Protein AF-A0A944RZP1-F1 (afdb_monomer)

Nearest PDB structures (foldseek):
  6z88-assembly1_A  TM=5.647E-01  e=1.053E+00  Homo sapiens
  4bwy-assembly2_E  TM=5.340E-01  e=1.810E+00  Pseudomonas phage phi8
  2r8t-assembly1_A  TM=5.236E-01  e=1.511E+00  unclassified
  3bih-assembly1_A  TM=5.212E-01  e=2.304E+00  unclassified
  1ni9-assembly1_A  TM=5.424E-01  e=3.114E+00  Escherichia coli

Sequence (162 aa):
MQLGESLLAIAAVVMFTVGTLQLNGMRLDGRTRMWEAEFRTTALALAQSYVEQAQTLSFDEVLTDTTARAARPVGLTPPVDFGPDAHEPTIDDYDDVDDFHAYAEDVITPRANYHVSIQATYADSSTLAPGTELSLLKWLTVAVSSPFYRDTLRVHYLCALR

Structure (mmCIF, N/CA/C/O backbone):
data_AF-A0A944RZP1-F1
#
_entry.id   AF-A0A944RZP1-F1
#
loop_
_atom_site.group_PDB
_atom_site.id
_atom_site.type_symbol
_atom_site.label_atom_id
_atom_site.label_alt_id
_atom_site.label_comp_id
_atom_site.label_asym_id
_atom_site.label_entity_id
_atom_site.label_seq_id
_atom_site.pdbx_PDB_ins_code
_atom_site.Cartn_x
_atom_site.Cartn_y
_atom_site.Cartn_z
_atom_site.occupancy
_atom_site.B_iso_or_equiv
_atom_site.auth_seq_id
_atom_site.auth_comp_id
_atom_site.auth_asym_id
_atom_site.auth_atom_id
_atom_site.pdbx_PDB_model_num
ATOM 1 N N . MET A 1 1 ? -32.026 9.776 60.375 1.00 56.56 1 MET A N 1
ATOM 2 C CA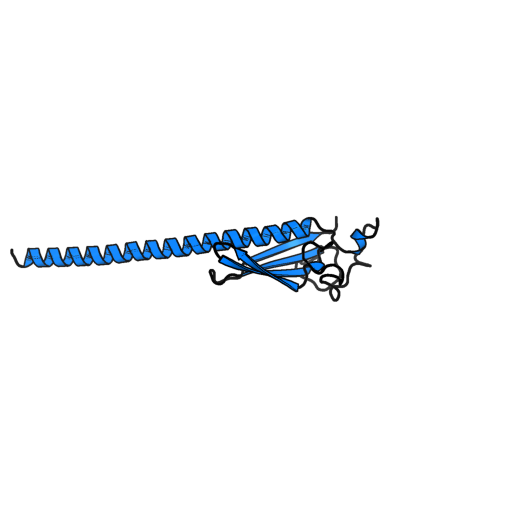 . MET A 1 1 ? -31.558 10.169 59.032 1.00 56.56 1 MET A CA 1
ATOM 3 C C . MET A 1 1 ? -32.553 11.171 58.487 1.00 56.56 1 MET A C 1
ATOM 5 O O . MET A 1 1 ? -33.701 10.809 58.251 1.00 56.56 1 MET A O 1
ATOM 9 N N . GLN A 1 2 ? -32.172 12.447 58.455 1.00 69.94 2 GLN A N 1
ATOM 10 C CA . GLN A 1 2 ? -33.042 13.528 57.984 1.00 69.94 2 GLN A CA 1
ATOM 11 C C . GLN A 1 2 ? -33.066 13.518 56.453 1.00 69.94 2 GLN A C 1
ATOM 13 O O . GLN A 1 2 ? -32.040 13.321 55.814 1.00 69.94 2 GLN A O 1
ATOM 18 N N . LEU A 1 3 ? -34.240 13.751 55.866 1.00 81.00 3 LEU A N 1
ATOM 19 C CA . LEU A 1 3 ? -34.536 13.644 54.427 1.00 81.00 3 LEU A CA 1
ATOM 20 C C . LEU A 1 3 ? -33.545 14.416 53.517 1.00 81.00 3 LEU A C 1
ATOM 22 O O . LEU A 1 3 ? -33.301 14.019 52.376 1.00 81.00 3 LEU A O 1
ATOM 26 N N . GLY A 1 4 ? -32.926 15.481 54.042 1.00 82.12 4 GLY A N 1
ATOM 27 C CA . GLY A 1 4 ? -31.874 16.249 53.371 1.00 82.12 4 GLY A CA 1
ATOM 28 C C . GLY A 1 4 ? -30.543 15.501 53.207 1.00 82.12 4 GLY A C 1
ATOM 29 O O . GLY A 1 4 ? -29.920 15.622 52.157 1.00 82.12 4 GLY A O 1
ATOM 30 N N . GLU A 1 5 ? -30.135 14.672 54.173 1.00 86.50 5 GLU A N 1
ATOM 31 C CA . GLU A 1 5 ? -28.903 13.866 54.080 1.00 86.50 5 GLU A CA 1
ATOM 32 C C . GLU A 1 5 ? -29.039 12.776 53.007 1.00 86.50 5 GLU A C 1
ATOM 34 O O . GLU A 1 5 ? -28.116 12.545 52.227 1.00 86.50 5 GLU A O 1
ATOM 39 N N . SER A 1 6 ? -30.219 12.152 52.904 1.00 87.94 6 SER A N 1
ATOM 40 C CA . SER A 1 6 ? -30.519 11.164 51.860 1.00 87.94 6 SER A CA 1
ATOM 41 C C . SER A 1 6 ? -30.555 11.772 50.456 1.00 87.94 6 SER A C 1
ATOM 43 O O . SER A 1 6 ? -30.059 11.154 49.517 1.00 87.94 6 SER A O 1
ATOM 45 N N . LEU A 1 7 ? -31.089 12.989 50.295 1.00 90.38 7 LEU A N 1
ATOM 46 C CA . LEU A 1 7 ? -31.089 13.693 49.005 1.00 90.38 7 LEU A CA 1
ATOM 47 C C . LEU A 1 7 ? -29.669 14.044 48.552 1.00 90.38 7 LEU A C 1
ATOM 49 O O . LEU A 1 7 ? -29.332 13.880 47.380 1.00 90.38 7 LEU A O 1
ATOM 53 N N . LEU A 1 8 ? -28.827 14.477 49.490 1.00 91.88 8 LEU A N 1
ATOM 54 C CA . LEU A 1 8 ? -27.435 14.827 49.219 1.00 91.88 8 LEU A CA 1
ATOM 55 C C . LEU A 1 8 ? -26.606 13.581 48.866 1.00 91.88 8 LEU A C 1
ATOM 57 O O . LEU A 1 8 ? -25.808 13.618 47.930 1.00 91.88 8 LEU A O 1
ATOM 61 N N . ALA A 1 9 ? -26.866 12.451 49.531 1.00 93.38 9 ALA A N 1
ATOM 62 C CA . ALA A 1 9 ? -26.268 11.164 49.186 1.00 93.38 9 ALA A CA 1
ATOM 63 C C . ALA A 1 9 ? -26.676 10.683 47.780 1.00 93.38 9 ALA A C 1
ATOM 65 O O . ALA A 1 9 ? -25.817 10.266 47.005 1.00 93.38 9 ALA A O 1
ATOM 66 N N . ILE A 1 10 ? -27.960 10.788 47.412 1.00 93.06 10 ILE A N 1
ATOM 67 C CA . ILE A 1 10 ? -28.436 10.430 46.064 1.00 93.06 10 ILE A CA 1
ATOM 68 C C . ILE A 1 10 ? -27.777 11.322 45.002 1.00 93.06 10 ILE A C 1
ATOM 70 O O . ILE A 1 10 ? -27.289 10.812 43.995 1.00 93.06 10 ILE A O 1
ATOM 74 N N . ALA A 1 11 ? -27.699 12.636 45.236 1.00 93.62 11 ALA A N 1
ATOM 75 C CA . ALA A 1 11 ? -27.036 13.563 44.320 1.00 93.62 11 ALA A CA 1
ATOM 76 C C . ALA A 1 11 ? -25.545 13.226 44.130 1.00 93.62 11 ALA A C 1
ATOM 78 O O . ALA A 1 11 ? -25.055 13.222 42.999 1.00 93.62 11 ALA A O 1
ATOM 79 N N . ALA A 1 12 ? -24.842 12.871 45.211 1.00 94.88 12 ALA A N 1
ATOM 80 C CA . ALA A 1 12 ? -23.447 12.445 45.151 1.00 94.88 12 ALA A CA 1
ATOM 81 C C . ALA A 1 12 ? -23.267 11.155 44.332 1.00 94.88 12 ALA A C 1
ATOM 83 O O . ALA A 1 12 ? -22.364 11.082 43.499 1.00 94.88 12 ALA A O 1
ATOM 84 N N . VAL A 1 13 ? -24.150 10.163 44.500 1.00 95.62 13 VAL A N 1
ATOM 85 C CA . VAL A 1 13 ? -24.119 8.919 43.710 1.00 95.62 13 VAL A CA 1
ATOM 86 C C . VAL A 1 13 ? -24.370 9.192 42.226 1.00 95.62 13 VAL A C 1
ATOM 88 O O . VAL A 1 13 ? -23.677 8.634 41.373 1.00 95.62 13 VAL A O 1
ATOM 91 N N . VAL A 1 14 ? -25.314 10.078 41.896 1.00 96.38 14 VAL A N 1
ATOM 92 C CA . VAL A 1 14 ? -25.595 10.461 40.504 1.00 96.38 14 VAL A CA 1
ATOM 93 C C . VAL A 1 14 ? -24.386 11.153 39.875 1.00 96.38 14 VAL A C 1
ATOM 95 O O . VAL A 1 14 ? -23.951 10.750 38.797 1.00 96.38 14 VAL A O 1
ATOM 98 N N . MET A 1 15 ? -23.791 12.138 40.555 1.00 94.75 15 MET A N 1
ATOM 99 C CA . MET A 1 15 ? -22.591 12.823 40.059 1.00 94.75 15 MET A CA 1
ATOM 100 C C . MET A 1 15 ? -21.413 11.864 39.887 1.00 94.75 15 MET A C 1
ATOM 102 O O . MET A 1 15 ? -20.732 11.900 38.863 1.00 94.75 15 MET A O 1
ATOM 106 N N . PHE A 1 16 ? -21.204 10.965 40.849 1.00 96.00 16 PHE A N 1
ATOM 107 C CA . PHE A 1 16 ? -20.162 9.947 40.766 1.00 96.00 16 PHE A CA 1
ATOM 108 C C . PHE A 1 16 ? -20.378 8.998 39.579 1.00 96.00 16 PHE A C 1
ATOM 110 O O . PHE A 1 16 ? -19.431 8.663 38.865 1.00 96.00 16 PHE A O 1
ATOM 117 N N . THR A 1 17 ? -21.627 8.609 39.319 1.00 96.62 17 THR A N 1
ATOM 118 C CA . THR A 1 17 ? -21.986 7.744 38.187 1.00 96.62 17 THR A CA 1
ATOM 119 C C . THR A 1 17 ? -21.728 8.444 36.855 1.00 96.62 17 THR A C 1
ATOM 121 O O . THR A 1 17 ? -21.063 7.878 35.988 1.00 96.62 17 THR A O 1
ATOM 124 N N . VAL A 1 18 ? -22.177 9.694 36.701 1.00 96.12 18 VAL A N 1
ATOM 125 C CA . VAL A 1 18 ? -21.933 10.494 35.488 1.00 96.12 18 VAL A CA 1
ATOM 126 C C . VAL A 1 18 ? -20.434 10.697 35.263 1.00 96.12 18 VAL A C 1
ATOM 128 O O . VAL A 1 18 ? -19.950 10.472 34.154 1.00 96.12 18 VAL A O 1
ATOM 131 N N . GLY A 1 19 ? -19.680 11.038 36.312 1.00 96.06 19 GLY A N 1
ATOM 132 C CA . GLY A 1 19 ? -18.226 11.185 36.229 1.00 96.06 19 GLY A CA 1
ATOM 133 C C . GLY A 1 19 ? -17.525 9.885 35.824 1.00 96.06 19 GLY A C 1
ATOM 134 O O . GLY A 1 19 ? -16.648 9.890 34.962 1.00 96.06 19 GLY A O 1
ATOM 135 N N . THR A 1 20 ? -17.955 8.747 36.373 1.00 96.12 20 THR A N 1
ATOM 136 C CA . THR A 1 20 ? -17.402 7.430 36.020 1.00 96.12 20 THR A CA 1
ATOM 137 C C . THR A 1 20 ? -17.704 7.058 34.567 1.00 96.12 20 THR A C 1
ATOM 139 O O . THR A 1 20 ? -16.826 6.547 33.870 1.00 96.12 20 THR A O 1
ATOM 142 N N . LEU A 1 21 ? -18.913 7.347 34.074 1.00 95.25 21 LEU A N 1
ATOM 143 C CA . LEU A 1 21 ? -19.279 7.125 32.673 1.00 95.25 21 LEU A CA 1
ATOM 144 C C . LEU A 1 21 ? -18.427 7.975 31.725 1.00 95.25 21 LEU A C 1
ATOM 146 O O . LEU A 1 21 ? -17.919 7.451 30.737 1.00 95.25 21 LEU A O 1
ATOM 150 N N . GLN A 1 22 ? -18.206 9.250 32.053 1.00 95.31 22 GLN A N 1
ATOM 151 C CA . GLN A 1 22 ? -17.339 10.132 31.267 1.00 95.31 22 GLN A CA 1
ATOM 152 C C . GLN A 1 22 ? -15.890 9.632 31.237 1.00 95.31 22 GLN A C 1
ATOM 154 O O . GLN A 1 22 ? -15.285 9.562 30.170 1.00 95.31 22 GLN A O 1
ATOM 159 N N . LEU A 1 23 ? -15.341 9.224 32.386 1.00 95.38 23 LEU A N 1
ATOM 160 C CA . LEU A 1 23 ? -13.994 8.650 32.466 1.00 95.38 23 LEU A CA 1
ATOM 161 C C . LEU A 1 23 ? -13.861 7.375 31.630 1.00 95.38 23 LEU A C 1
ATOM 163 O O . LEU A 1 23 ? -12.857 7.186 30.944 1.00 95.38 23 LEU A O 1
ATOM 167 N N . ASN A 1 24 ? -14.868 6.503 31.667 1.00 94.69 24 ASN A N 1
ATOM 168 C CA . ASN A 1 24 ? -14.871 5.286 30.863 1.00 94.69 24 ASN A CA 1
ATOM 169 C C . ASN A 1 24 ? -15.004 5.590 29.367 1.00 94.69 24 ASN A C 1
ATOM 171 O O . ASN A 1 24 ? -14.286 4.978 28.581 1.00 94.69 24 ASN A O 1
ATOM 175 N N . GLY A 1 25 ? -15.832 6.566 28.983 1.00 94.06 25 GLY A N 1
ATOM 176 C CA . GLY A 1 25 ? -15.918 7.055 27.604 1.00 94.06 25 GLY A CA 1
ATOM 177 C C . GLY A 1 25 ? -14.567 7.557 27.094 1.00 94.06 25 GLY A C 1
ATOM 178 O O . GLY A 1 25 ? -14.069 7.065 26.088 1.00 94.06 25 GLY A O 1
ATOM 179 N N . MET A 1 26 ? -13.896 8.424 27.860 1.00 93.38 26 MET A N 1
ATOM 180 C CA . MET A 1 26 ? -12.560 8.925 27.507 1.00 93.38 26 MET A CA 1
ATOM 181 C C . MET A 1 26 ? -11.515 7.806 27.389 1.00 93.38 26 MET A C 1
ATOM 183 O O . MET A 1 26 ? -10.652 7.849 26.512 1.00 93.38 26 MET A O 1
ATOM 187 N N . ARG A 1 27 ? -11.579 6.784 28.252 1.00 91.31 27 ARG A N 1
ATOM 188 C CA . ARG A 1 27 ? -10.686 5.616 28.171 1.00 91.31 27 ARG A CA 1
ATOM 189 C C . ARG A 1 27 ? -10.942 4.774 26.926 1.00 91.31 27 ARG A C 1
ATOM 191 O O . ARG A 1 27 ? -9.980 4.290 26.334 1.00 91.31 27 ARG A O 1
ATOM 198 N N . LEU A 1 28 ? -12.206 4.568 26.558 1.00 93.00 28 LEU A N 1
ATOM 199 C CA . LEU A 1 28 ? -12.573 3.823 25.354 1.00 93.00 28 LEU A CA 1
ATOM 200 C C . LEU A 1 28 ? -12.106 4.567 24.103 1.00 93.00 28 LEU A C 1
ATOM 202 O O . LEU A 1 28 ? -11.374 3.986 23.307 1.00 93.00 28 LEU A O 1
ATOM 206 N N . ASP A 1 29 ? -12.404 5.861 24.001 1.00 92.56 29 ASP A N 1
ATOM 207 C CA . ASP A 1 29 ? -11.965 6.695 22.878 1.00 92.56 29 ASP A CA 1
ATOM 208 C C . ASP A 1 29 ? -10.437 6.726 22.755 1.00 92.56 29 ASP A C 1
ATOM 210 O O . ASP A 1 29 ? -9.887 6.590 21.661 1.00 92.56 29 ASP A O 1
ATOM 214 N N . GLY A 1 30 ? -9.733 6.856 23.885 1.00 91.88 30 GLY A N 1
ATOM 215 C CA . GLY A 1 30 ? -8.274 6.813 23.921 1.00 91.88 30 GLY A CA 1
ATOM 216 C C . GLY A 1 30 ? -7.709 5.483 23.417 1.00 91.88 30 GLY A C 1
ATOM 217 O O . GLY A 1 30 ? -6.764 5.479 22.631 1.00 91.88 30 GLY A O 1
ATOM 218 N N . ARG A 1 31 ? -8.308 4.352 23.814 1.00 89.69 31 ARG A N 1
ATOM 219 C CA . ARG A 1 31 ? -7.898 3.017 23.346 1.00 89.69 31 ARG A CA 1
ATOM 220 C C . ARG A 1 31 ? -8.158 2.825 21.858 1.00 89.69 31 ARG A C 1
ATOM 222 O O . ARG A 1 31 ? -7.271 2.338 21.168 1.00 89.69 31 ARG A O 1
ATOM 229 N N . THR A 1 32 ? -9.318 3.243 21.358 1.00 89.62 32 THR A N 1
ATOM 230 C CA . THR A 1 32 ? -9.644 3.139 19.930 1.00 89.62 32 THR A CA 1
ATOM 231 C C . THR A 1 32 ? -8.666 3.944 19.078 1.00 89.62 32 THR A C 1
ATOM 233 O O . THR A 1 32 ? -8.144 3.422 18.099 1.00 89.62 32 THR A O 1
ATOM 236 N N . ARG A 1 33 ? -8.335 5.177 19.488 1.00 89.75 33 ARG A N 1
ATOM 237 C CA . ARG A 1 33 ? -7.325 5.998 18.796 1.00 89.75 33 ARG A CA 1
ATOM 238 C C . ARG A 1 33 ? -5.930 5.385 18.854 1.00 89.75 33 ARG A C 1
ATOM 240 O O . ARG A 1 33 ? -5.196 5.450 17.875 1.00 89.75 33 ARG A O 1
ATOM 247 N N .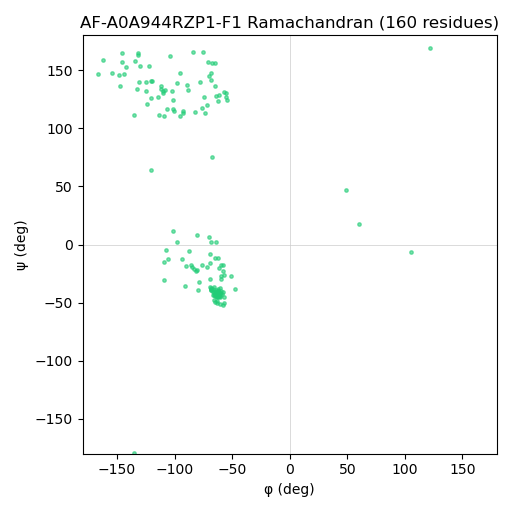 MET A 1 34 ? -5.563 4.794 19.990 1.00 91.56 34 MET A N 1
ATOM 248 C CA . MET A 1 34 ? -4.278 4.116 20.152 1.00 91.56 34 MET A CA 1
ATOM 249 C C . MET A 1 34 ? -4.161 2.910 19.213 1.00 91.56 34 MET A C 1
ATOM 251 O O . MET A 1 34 ? -3.140 2.764 18.551 1.00 91.56 34 MET A O 1
ATOM 255 N N . TRP A 1 35 ? -5.205 2.081 19.113 1.00 91.12 35 TRP A N 1
ATOM 256 C CA . TRP A 1 35 ? -5.233 0.957 18.173 1.00 91.12 35 TRP A CA 1
ATOM 257 C C . TRP A 1 35 ? -5.185 1.419 16.720 1.00 91.12 35 TRP A C 1
ATOM 259 O O . TRP A 1 35 ? -4.410 0.882 15.939 1.00 91.12 35 TRP A O 1
ATOM 269 N N . GLU A 1 36 ? -5.952 2.449 16.361 1.00 90.69 36 GLU A N 1
ATOM 270 C CA . GLU A 1 36 ? -5.919 3.001 15.006 1.00 90.69 36 GLU A CA 1
ATOM 271 C C . GLU A 1 36 ? -4.521 3.524 14.634 1.00 90.69 36 GLU A C 1
ATOM 273 O O . GLU A 1 36 ? -4.022 3.236 13.546 1.00 90.69 36 GLU A O 1
ATOM 278 N N . ALA A 1 37 ? -3.861 4.252 15.539 1.00 91.31 37 ALA A N 1
ATOM 279 C CA . ALA A 1 37 ? -2.501 4.744 15.326 1.00 91.31 37 ALA A CA 1
ATOM 280 C C . ALA A 1 37 ? -1.497 3.597 15.148 1.00 91.31 37 ALA A C 1
ATOM 282 O O . ALA A 1 37 ? -0.618 3.661 14.288 1.00 91.31 37 ALA A O 1
ATOM 283 N N . GLU A 1 38 ? -1.643 2.535 15.933 1.00 92.31 38 GLU A N 1
ATOM 284 C CA . GLU A 1 38 ? -0.803 1.350 15.835 1.00 92.31 38 GLU A CA 1
ATOM 285 C C . GLU A 1 38 ? -0.970 0.648 14.479 1.00 92.31 38 GLU A C 1
ATOM 287 O O . GLU A 1 38 ? 0.016 0.443 13.772 1.00 92.31 38 GLU A O 1
ATOM 292 N N . PHE A 1 39 ? -2.211 0.374 14.058 1.00 93.19 39 PHE A N 1
ATOM 293 C CA . PHE A 1 39 ? -2.476 -0.263 12.767 1.00 93.19 39 PHE A CA 1
ATOM 294 C C . PHE A 1 39 ? -2.006 0.586 11.585 1.00 93.19 39 PHE A C 1
ATOM 296 O O . PHE A 1 39 ? -1.467 0.032 10.627 1.00 93.19 39 PHE A O 1
ATOM 303 N N . ARG A 1 40 ? -2.162 1.916 11.658 1.00 92.81 40 ARG A N 1
ATOM 304 C CA . ARG A 1 40 ? -1.642 2.852 10.648 1.00 92.81 40 ARG A CA 1
ATOM 305 C C . ARG A 1 40 ? -0.113 2.857 10.607 1.00 92.81 40 ARG A C 1
ATOM 307 O O . ARG A 1 40 ? 0.456 2.959 9.526 1.00 92.81 40 ARG A O 1
ATOM 314 N N . THR A 1 41 ? 0.553 2.716 11.753 1.00 93.38 41 THR A N 1
ATOM 315 C CA . THR A 1 41 ? 2.023 2.637 11.815 1.00 93.38 41 THR A CA 1
ATOM 316 C C . THR A 1 41 ? 2.528 1.360 11.149 1.00 93.38 41 THR A C 1
ATOM 318 O O . THR A 1 41 ? 3.464 1.412 10.357 1.00 93.38 41 THR A O 1
ATOM 321 N N . THR A 1 42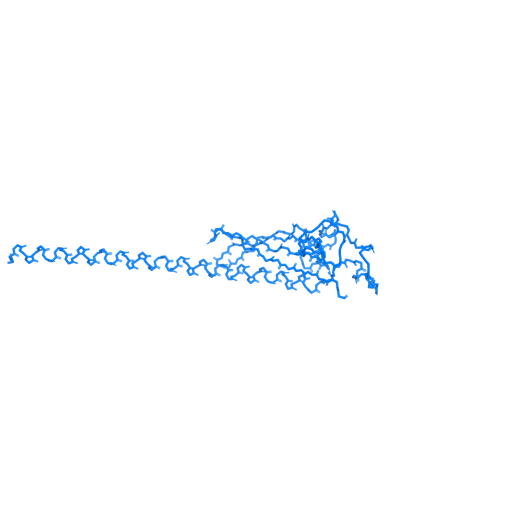 ? 1.877 0.222 11.399 1.00 93.38 42 THR A N 1
ATOM 322 C CA . THR A 1 42 ? 2.198 -1.035 10.710 1.00 93.38 42 THR A CA 1
ATOM 323 C C . THR A 1 42 ? 1.915 -0.951 9.210 1.00 93.38 42 THR A C 1
ATOM 325 O O . THR A 1 42 ? 2.753 -1.372 8.421 1.00 93.38 42 THR A O 1
ATOM 328 N N . ALA A 1 43 ? 0.790 -0.356 8.801 1.00 93.81 43 ALA A N 1
ATOM 329 C CA . ALA A 1 43 ? 0.483 -0.136 7.386 1.00 93.81 43 ALA A CA 1
ATOM 330 C C . ALA A 1 43 ? 1.544 0.732 6.689 1.00 93.81 43 ALA A C 1
ATOM 332 O O . ALA A 1 43 ? 1.929 0.442 5.559 1.00 93.81 43 ALA A O 1
ATOM 333 N N . LEU A 1 44 ? 2.043 1.773 7.365 1.00 94.56 44 LEU A N 1
ATOM 334 C CA . LEU A 1 44 ? 3.128 2.607 6.854 1.00 94.56 44 LEU A CA 1
ATOM 335 C C . LEU A 1 44 ? 4.434 1.816 6.713 1.00 94.56 44 LEU A C 1
ATOM 337 O O . LEU A 1 44 ? 5.088 1.935 5.684 1.00 94.56 44 LEU A O 1
ATOM 341 N N . ALA A 1 45 ? 4.789 1.004 7.711 1.00 94.62 45 ALA A N 1
ATOM 342 C CA . ALA A 1 45 ? 5.983 0.163 7.655 1.00 94.62 45 ALA A CA 1
ATOM 343 C C . ALA A 1 45 ? 5.913 -0.853 6.501 1.00 94.62 45 ALA A C 1
ATOM 345 O O . ALA A 1 45 ? 6.893 -1.026 5.783 1.00 94.62 45 ALA A O 1
ATOM 346 N N . LEU A 1 46 ? 4.743 -1.465 6.272 1.00 94.31 46 LEU A N 1
ATOM 347 C CA . LEU A 1 46 ? 4.511 -2.322 5.105 1.00 94.31 46 LEU A CA 1
ATOM 348 C C . LEU A 1 46 ? 4.702 -1.536 3.805 1.00 94.31 46 LEU A C 1
ATOM 350 O O . LEU A 1 46 ? 5.483 -1.949 2.957 1.00 94.31 46 LEU A O 1
ATOM 354 N N . ALA A 1 47 ? 4.054 -0.375 3.669 1.00 94.69 47 ALA A N 1
ATOM 355 C CA . ALA A 1 47 ? 4.185 0.451 2.472 1.00 94.69 47 ALA A CA 1
ATOM 356 C C . ALA A 1 47 ? 5.644 0.847 2.190 1.00 94.69 47 ALA A C 1
ATOM 358 O O . ALA A 1 47 ? 6.084 0.812 1.044 1.00 94.69 47 ALA A O 1
ATOM 359 N N . GLN A 1 48 ? 6.398 1.198 3.235 1.00 95.12 48 GLN A N 1
ATOM 360 C CA . GLN A 1 48 ? 7.821 1.521 3.138 1.00 95.12 48 GLN A CA 1
ATOM 361 C C . GLN A 1 48 ? 8.656 0.319 2.699 1.00 95.12 48 GLN A C 1
ATOM 363 O O . GLN A 1 48 ? 9.505 0.492 1.835 1.00 95.12 48 GLN A O 1
ATOM 368 N N . SER A 1 49 ? 8.374 -0.882 3.208 1.00 94.69 49 SER A N 1
ATOM 369 C CA . SER A 1 49 ? 9.068 -2.106 2.792 1.00 94.69 49 SER A CA 1
ATOM 370 C C . SER A 1 49 ? 8.948 -2.354 1.285 1.00 94.69 49 SER A C 1
ATOM 372 O O . SER A 1 49 ? 9.951 -2.637 0.638 1.00 94.69 49 SER A O 1
ATOM 374 N N . TYR A 1 50 ? 7.751 -2.199 0.706 1.00 93.44 50 TYR A N 1
ATOM 375 C CA . TYR A 1 50 ? 7.563 -2.353 -0.744 1.00 93.44 50 TYR A CA 1
ATOM 376 C C . TYR A 1 50 ? 8.254 -1.239 -1.542 1.00 93.44 50 TYR A C 1
ATOM 378 O O . TYR A 1 50 ? 8.826 -1.492 -2.598 1.00 93.44 50 TYR A O 1
ATOM 386 N N . VAL A 1 51 ? 8.245 -0.000 -1.036 1.00 93.00 51 VAL A N 1
ATOM 387 C CA . VAL A 1 51 ? 8.995 1.102 -1.661 1.00 93.00 51 VAL A CA 1
ATOM 388 C C . VAL A 1 51 ? 10.502 0.832 -1.629 1.00 93.00 51 VAL A C 1
ATOM 390 O O . VAL A 1 51 ? 11.186 1.107 -2.610 1.00 93.00 51 VAL A O 1
ATOM 393 N N . GLU A 1 52 ? 11.031 0.317 -0.521 1.00 92.38 52 GLU A N 1
ATOM 394 C CA . GLU A 1 52 ? 12.444 -0.042 -0.386 1.00 92.38 52 GLU A CA 1
ATOM 395 C C . GLU A 1 52 ? 12.820 -1.182 -1.331 1.00 92.38 52 GLU A C 1
ATOM 397 O O . GLU A 1 52 ? 13.842 -1.081 -2.003 1.00 92.38 52 GLU A O 1
ATOM 402 N N . GLN A 1 53 ? 11.975 -2.208 -1.456 1.00 90.94 53 GLN A N 1
ATOM 403 C CA . GLN A 1 53 ? 12.171 -3.282 -2.429 1.00 90.94 53 GLN A CA 1
ATOM 404 C C . GLN A 1 53 ? 12.235 -2.726 -3.857 1.00 90.94 53 GLN A C 1
ATOM 406 O O . GLN A 1 53 ? 13.235 -2.929 -4.541 1.00 90.94 53 GLN A O 1
ATOM 411 N N . ALA A 1 54 ? 11.255 -1.916 -4.267 1.00 88.75 54 ALA A N 1
ATOM 412 C CA . ALA A 1 54 ? 11.253 -1.289 -5.589 1.00 88.75 54 ALA A CA 1
ATOM 413 C C . ALA A 1 54 ? 12.479 -0.384 -5.835 1.00 88.75 54 ALA A C 1
ATOM 415 O O . ALA A 1 54 ? 12.946 -0.256 -6.959 1.00 88.75 54 ALA A O 1
ATOM 416 N N . GLN A 1 55 ? 13.049 0.238 -4.795 1.00 88.50 55 GLN A N 1
ATOM 417 C CA . GLN A 1 55 ? 14.279 1.038 -4.919 1.00 88.50 55 GLN A CA 1
ATOM 418 C C . GLN A 1 55 ? 15.549 0.210 -5.145 1.00 88.50 55 GLN A C 1
ATOM 420 O O . GLN A 1 55 ? 16.575 0.781 -5.531 1.00 88.50 55 GLN A O 1
ATOM 425 N N . THR A 1 56 ? 15.518 -1.086 -4.829 1.00 87.62 56 THR A N 1
ATOM 426 C CA . THR A 1 56 ? 16.654 -1.988 -5.056 1.00 87.62 56 THR A CA 1
ATOM 427 C C . THR A 1 56 ? 16.696 -2.555 -6.468 1.00 87.62 56 THR A C 1
ATOM 429 O O . THR A 1 56 ? 17.768 -2.985 -6.892 1.00 87.62 56 THR A O 1
ATOM 432 N N . LEU A 1 57 ? 15.570 -2.513 -7.181 1.00 87.12 57 LEU A N 1
ATOM 433 C CA . LEU A 1 57 ? 15.435 -3.042 -8.532 1.00 87.12 57 LEU A CA 1
ATOM 434 C C . LEU A 1 57 ? 15.910 -2.054 -9.600 1.00 87.12 57 LEU A C 1
ATOM 436 O O . LEU A 1 57 ? 16.135 -0.862 -9.339 1.00 87.12 57 LEU A O 1
ATOM 440 N N . SER A 1 58 ? 16.094 -2.576 -10.810 1.00 85.75 58 SER A N 1
ATOM 441 C CA . SER A 1 58 ? 16.426 -1.774 -11.982 1.00 85.75 58 SER A CA 1
ATOM 442 C C . SER A 1 58 ? 15.274 -0.836 -12.329 1.00 85.75 58 SER A C 1
ATOM 444 O O . SER A 1 58 ? 14.125 -1.054 -11.967 1.00 85.75 58 SER A O 1
ATOM 446 N N . PHE A 1 59 ? 15.573 0.261 -13.024 1.00 85.75 59 PHE A N 1
ATOM 447 C CA . PHE A 1 59 ? 14.510 1.179 -13.431 1.00 85.75 59 PHE A CA 1
ATOM 448 C C . PHE A 1 59 ? 13.605 0.571 -14.512 1.00 85.75 59 PHE A C 1
ATOM 450 O O . PHE A 1 59 ? 12.456 0.988 -14.584 1.00 85.75 59 PHE A O 1
ATOM 457 N N . ASP A 1 60 ? 14.124 -0.323 -15.357 1.00 82.69 60 ASP A N 1
ATOM 458 C CA . ASP A 1 60 ? 13.465 -0.900 -16.540 1.00 82.69 60 ASP A CA 1
ATOM 459 C C . ASP A 1 60 ? 14.274 -2.121 -17.020 1.00 82.69 60 ASP A C 1
ATOM 461 O O . ASP A 1 60 ? 15.511 -2.063 -16.947 1.00 82.69 60 ASP A O 1
ATOM 465 N N . GLU A 1 61 ? 13.613 -3.148 -17.559 1.00 79.50 61 GLU A N 1
ATOM 466 C CA . GLU A 1 61 ? 14.200 -4.399 -18.082 1.00 79.50 61 GLU A CA 1
ATOM 467 C C . GLU A 1 61 ? 15.408 -4.164 -19.014 1.00 79.50 61 GLU A C 1
ATOM 469 O O . GLU A 1 61 ? 16.437 -4.848 -18.958 1.00 79.50 61 GLU A O 1
ATOM 474 N N . VAL A 1 62 ? 15.355 -3.118 -19.850 1.00 75.19 62 VAL A N 1
ATOM 475 C CA . VAL A 1 62 ? 16.436 -2.788 -20.799 1.00 75.19 62 VAL A CA 1
ATOM 476 C C . VAL A 1 62 ? 17.776 -2.522 -20.104 1.00 75.19 62 VAL A C 1
ATOM 478 O O . VAL A 1 62 ? 18.849 -2.717 -20.691 1.00 75.19 62 VAL A O 1
ATOM 481 N N . LEU A 1 63 ? 17.733 -2.074 -18.851 1.00 70.38 63 LEU A N 1
ATOM 482 C CA . LEU A 1 63 ? 18.911 -1.812 -18.027 1.00 70.38 63 LEU A CA 1
ATOM 483 C C . LEU A 1 63 ? 19.408 -3.069 -17.306 1.00 70.38 63 LEU A C 1
ATOM 485 O O . LEU A 1 63 ? 20.555 -3.082 -16.856 1.00 70.38 63 LEU A O 1
ATOM 489 N N . THR A 1 64 ? 18.568 -4.097 -17.203 1.00 66.06 64 THR A N 1
ATOM 490 C CA . THR A 1 64 ? 18.874 -5.382 -16.575 1.00 66.06 64 THR A CA 1
ATOM 491 C C . THR A 1 64 ? 19.692 -6.272 -17.526 1.00 66.06 64 THR A C 1
ATOM 493 O O . THR A 1 64 ? 20.676 -6.880 -17.100 1.00 66.06 64 THR A O 1
ATOM 496 N N . ASP A 1 65 ? 19.379 -6.268 -18.831 1.00 63.19 65 ASP A N 1
ATOM 497 C CA . ASP A 1 65 ? 20.036 -7.122 -19.846 1.00 63.19 65 ASP A CA 1
ATOM 498 C C . ASP A 1 65 ? 21.282 -6.485 -20.509 1.00 63.19 65 ASP A C 1
ATOM 500 O O . ASP A 1 65 ? 22.140 -7.162 -21.083 1.00 63.19 65 ASP A O 1
ATOM 504 N N . THR A 1 66 ? 21.460 -5.159 -20.429 1.00 55.41 66 THR A N 1
ATOM 505 C CA . THR A 1 66 ? 22.546 -4.481 -21.159 1.00 55.41 66 THR A CA 1
ATOM 506 C C . THR A 1 66 ? 23.398 -3.539 -20.308 1.00 55.41 66 THR A C 1
ATOM 508 O O . THR A 1 66 ? 22.952 -2.904 -19.364 1.00 55.41 66 THR A O 1
ATOM 511 N N . THR A 1 67 ? 24.660 -3.335 -20.713 1.00 53.59 67 THR A N 1
ATOM 512 C CA . THR A 1 67 ? 25.492 -2.215 -20.208 1.00 53.59 67 THR A CA 1
ATOM 513 C C . THR A 1 67 ? 25.009 -0.844 -20.712 1.00 53.59 67 THR A C 1
ATOM 515 O O . THR A 1 67 ? 25.685 0.173 -20.512 1.00 53.59 67 THR A O 1
ATOM 518 N N . ALA A 1 68 ? 23.869 -0.793 -21.411 1.00 51.69 68 ALA A N 1
ATOM 519 C CA . ALA A 1 68 ? 23.341 0.425 -21.984 1.00 51.69 68 ALA A CA 1
ATOM 520 C C . ALA A 1 68 ? 22.716 1.278 -20.880 1.00 51.69 68 ALA A C 1
ATOM 522 O O . ALA A 1 68 ? 21.725 0.926 -20.258 1.00 51.69 68 ALA A O 1
ATOM 523 N N . ARG A 1 69 ? 23.275 2.469 -20.674 1.00 53.78 69 ARG A N 1
ATOM 524 C CA . ARG A 1 69 ? 22.562 3.533 -19.972 1.00 53.78 69 ARG A CA 1
ATOM 525 C C . ARG A 1 69 ? 21.500 4.071 -20.918 1.00 53.78 69 ARG A C 1
ATOM 527 O O . ARG A 1 69 ? 21.858 4.697 -21.920 1.00 53.78 69 ARG A O 1
ATOM 534 N N . ALA A 1 70 ? 20.222 3.872 -20.608 1.00 54.75 70 ALA A N 1
ATOM 535 C CA . ALA A 1 70 ? 19.127 4.509 -21.331 1.00 54.75 70 ALA A CA 1
ATOM 536 C C . ALA A 1 70 ? 19.141 6.032 -21.081 1.00 54.75 70 ALA A C 1
ATOM 538 O O . ALA A 1 70 ? 18.337 6.586 -20.349 1.00 54.75 70 ALA A O 1
ATOM 539 N N . ALA A 1 71 ? 20.065 6.768 -21.707 1.00 55.78 71 ALA A N 1
ATOM 540 C CA . ALA A 1 71 ? 20.142 8.232 -21.604 1.00 55.78 71 ALA A CA 1
ATOM 541 C C . ALA A 1 71 ? 18.958 8.949 -22.294 1.00 55.78 71 ALA A C 1
ATOM 543 O O . ALA A 1 71 ? 18.932 10.179 -22.388 1.00 55.78 71 ALA A O 1
ATOM 544 N N . ARG A 1 72 ? 18.005 8.185 -22.841 1.00 61.62 72 ARG A N 1
ATOM 545 C CA . ARG A 1 72 ? 16.805 8.645 -23.533 1.00 61.62 72 ARG A CA 1
ATOM 546 C C . ARG A 1 72 ? 15.642 7.700 -23.216 1.00 61.62 72 ARG A C 1
ATOM 548 O O . ARG A 1 72 ? 15.884 6.500 -23.187 1.00 61.62 72 ARG A O 1
ATOM 555 N N . PRO A 1 73 ? 14.393 8.198 -23.130 1.00 63.91 73 PRO A N 1
ATOM 556 C CA . PRO A 1 73 ? 13.198 7.358 -22.960 1.00 63.91 73 PRO A CA 1
ATOM 557 C C . PRO A 1 73 ? 12.895 6.411 -24.136 1.00 63.91 73 PRO A C 1
ATOM 559 O O . PRO A 1 73 ? 11.861 5.756 -24.160 1.00 63.91 73 PRO A O 1
ATOM 562 N N . VAL A 1 74 ? 13.745 6.394 -25.166 1.00 65.00 74 VAL A N 1
ATOM 563 C CA . VAL A 1 74 ? 13.551 5.573 -26.359 1.00 65.00 74 VAL A CA 1
ATOM 564 C C . VAL A 1 74 ? 14.052 4.174 -26.041 1.00 65.00 74 VAL A C 1
ATOM 566 O O . VAL A 1 74 ? 15.254 3.994 -25.862 1.00 65.00 74 VAL A O 1
ATOM 569 N N . GLY A 1 75 ? 13.130 3.217 -26.012 1.00 71.69 75 GLY A N 1
ATOM 570 C CA . GLY A 1 75 ? 13.417 1.816 -25.724 1.00 71.69 75 GLY A CA 1
ATOM 571 C C . GLY A 1 75 ? 12.982 1.358 -24.337 1.00 71.69 75 GLY A C 1
ATOM 572 O O . GLY A 1 75 ? 13.057 0.167 -24.113 1.00 71.69 75 GLY A O 1
ATOM 573 N N . LEU A 1 76 ? 12.511 2.254 -23.460 1.00 82.38 76 LEU A N 1
ATOM 574 C CA . LEU A 1 76 ? 11.906 1.838 -22.191 1.00 82.38 76 LEU A CA 1
ATOM 575 C C . LEU A 1 76 ? 10.586 1.099 -22.428 1.00 82.38 76 LEU A C 1
ATOM 577 O O . LEU A 1 76 ? 9.912 1.364 -23.437 1.00 82.38 76 LEU A O 1
ATOM 581 N N . THR A 1 77 ? 10.190 0.264 -21.470 1.00 84.50 77 THR A N 1
ATOM 582 C CA . THR A 1 77 ? 8.923 -0.468 -21.501 1.00 84.50 77 THR A CA 1
ATOM 583 C C . THR A 1 77 ? 7.760 0.510 -21.688 1.00 84.50 77 THR A C 1
ATOM 585 O O . THR A 1 77 ? 7.629 1.502 -20.951 1.00 84.50 77 THR A O 1
ATOM 588 N N . PRO A 1 78 ? 6.909 0.332 -22.710 1.00 85.25 78 PRO A N 1
ATOM 589 C CA . PRO A 1 78 ? 5.768 1.209 -22.900 1.00 85.25 78 PRO A CA 1
ATOM 590 C C . PRO A 1 78 ? 4.752 0.982 -21.765 1.00 85.25 78 PRO A C 1
ATOM 592 O O . PRO A 1 78 ? 4.565 -0.145 -21.321 1.00 85.25 78 PRO A O 1
ATOM 595 N N . PRO A 1 79 ? 4.009 2.014 -21.323 1.00 85.25 79 PRO A N 1
ATOM 596 C CA . PRO A 1 79 ? 3.122 1.891 -20.160 1.00 85.25 79 PRO A CA 1
ATOM 597 C C . PRO A 1 79 ? 1.971 0.880 -20.307 1.00 85.25 79 PRO A C 1
ATOM 599 O O . PRO A 1 79 ? 1.282 0.600 -19.332 1.00 85.25 79 PRO A O 1
ATOM 602 N N . VAL A 1 80 ? 1.721 0.376 -21.520 1.00 85.88 80 VAL A N 1
ATOM 603 C CA . VAL A 1 80 ? 0.737 -0.686 -21.789 1.00 85.88 80 VAL A CA 1
ATOM 604 C C . VAL A 1 80 ? 1.264 -2.084 -21.477 1.00 85.88 80 VAL A C 1
ATOM 606 O O . VAL A 1 80 ? 0.452 -2.973 -21.244 1.00 85.88 80 VAL A O 1
ATOM 609 N N . ASP A 1 81 ? 2.585 -2.242 -21.461 1.00 86.25 81 ASP A N 1
ATOM 610 C CA . ASP A 1 81 ? 3.281 -3.502 -21.203 1.00 86.25 81 ASP A CA 1
ATOM 611 C C . ASP A 1 81 ? 3.817 -3.544 -19.759 1.00 86.25 81 ASP A C 1
ATOM 613 O O . ASP A 1 81 ? 4.595 -4.416 -19.417 1.00 86.25 81 ASP A O 1
ATOM 617 N N . PHE A 1 82 ? 3.393 -2.607 -18.898 1.00 88.38 82 PHE A N 1
ATOM 618 C CA . PHE A 1 82 ? 3.734 -2.620 -17.476 1.00 88.38 82 PHE A CA 1
ATOM 619 C C . PHE A 1 82 ? 3.066 -3.788 -16.748 1.00 88.38 82 PHE A C 1
ATOM 621 O O . PHE A 1 82 ? 1.868 -4.045 -16.919 1.00 88.38 82 PHE A O 1
ATOM 628 N N . GLY A 1 83 ? 3.812 -4.376 -15.824 1.00 87.44 83 GLY A N 1
ATOM 629 C CA . GLY A 1 83 ? 3.403 -5.519 -15.025 1.00 87.44 83 GLY A CA 1
ATOM 630 C C . GLY A 1 83 ? 4.381 -6.672 -15.220 1.00 87.44 83 GLY A C 1
ATOM 631 O O . GLY A 1 83 ? 5.213 -6.607 -16.114 1.00 87.44 83 GLY A O 1
ATOM 632 N N . PRO A 1 84 ? 4.266 -7.712 -14.387 1.00 87.12 84 PRO A N 1
ATOM 633 C CA . PRO A 1 84 ? 5.271 -8.755 -14.320 1.00 87.12 84 PRO A CA 1
ATOM 634 C C . PRO A 1 84 ? 5.276 -9.618 -15.572 1.00 87.12 84 PRO A C 1
ATOM 636 O O . PRO A 1 84 ? 4.216 -9.960 -16.125 1.00 87.12 84 PRO A O 1
ATOM 639 N N . ASP A 1 85 ? 6.468 -10.050 -15.953 1.00 85.06 85 ASP A N 1
ATOM 640 C CA . ASP A 1 85 ? 6.644 -10.923 -17.092 1.00 85.06 85 ASP A CA 1
ATOM 641 C C . ASP A 1 85 ? 6.225 -12.368 -16.806 1.00 85.06 85 ASP A C 1
ATOM 643 O O . ASP A 1 85 ? 6.055 -12.833 -15.676 1.00 85.06 85 ASP A O 1
ATOM 647 N N . ALA A 1 86 ? 6.080 -13.159 -17.873 1.00 81.75 86 ALA A N 1
ATOM 648 C CA . ALA A 1 86 ? 5.684 -14.565 -17.764 1.00 81.75 86 ALA A CA 1
ATOM 649 C C . ALA A 1 86 ? 6.662 -15.427 -16.933 1.00 81.75 86 ALA A C 1
ATOM 651 O O . ALA A 1 86 ? 6.296 -16.531 -16.517 1.00 81.75 86 ALA A O 1
ATOM 652 N N . HIS A 1 87 ? 7.893 -14.952 -16.722 1.00 80.25 87 HIS A N 1
ATOM 653 C CA . HIS A 1 87 ? 8.915 -15.612 -15.909 1.00 80.25 87 HIS A CA 1
ATOM 654 C C . HIS A 1 87 ? 9.004 -15.065 -14.476 1.00 80.25 87 HIS A C 1
ATOM 656 O O . HIS A 1 87 ? 9.797 -15.594 -13.702 1.00 80.25 87 HIS A O 1
ATOM 662 N N . GLU A 1 88 ? 8.149 -14.106 -14.107 1.00 86.12 88 GLU A N 1
ATOM 663 C CA . GLU A 1 88 ? 8.152 -13.414 -12.814 1.00 86.12 88 GLU A CA 1
ATOM 664 C C . GLU A 1 88 ? 6.813 -13.603 -12.079 1.00 86.12 88 GLU A C 1
ATOM 666 O O . GLU A 1 88 ? 6.029 -12.675 -11.869 1.00 86.12 88 GLU A O 1
ATOM 671 N N . PRO A 1 89 ? 6.470 -14.846 -11.701 1.00 81.81 89 PRO A N 1
ATOM 672 C CA . PRO A 1 89 ? 5.165 -15.146 -11.123 1.00 81.81 89 PRO A CA 1
ATOM 673 C C . PRO A 1 89 ? 4.965 -14.555 -9.724 1.00 81.81 89 PRO A C 1
ATOM 675 O O . PRO A 1 89 ? 3.834 -14.549 -9.227 1.00 81.81 89 PRO A O 1
ATOM 678 N N . THR A 1 90 ? 6.042 -14.142 -9.053 1.00 85.75 90 THR A N 1
ATOM 679 C CA . THR A 1 90 ? 6.001 -13.613 -7.693 1.00 85.75 90 THR A CA 1
ATOM 680 C C . THR A 1 90 ? 6.835 -12.350 -7.558 1.00 85.75 90 THR A C 1
ATOM 682 O O . THR A 1 90 ? 7.777 -12.132 -8.305 1.00 85.75 90 THR A O 1
ATOM 685 N N . ILE A 1 91 ? 6.520 -11.548 -6.541 1.00 85.38 91 ILE A N 1
ATOM 686 C CA . ILE A 1 91 ? 7.246 -10.314 -6.217 1.00 85.38 91 ILE A CA 1
ATOM 687 C C . ILE A 1 91 ? 8.746 -10.521 -5.943 1.00 85.38 91 ILE A C 1
ATOM 689 O O . ILE A 1 91 ? 9.530 -9.583 -6.051 1.00 85.38 91 ILE A O 1
ATOM 693 N N . ASP A 1 92 ? 9.151 -11.733 -5.559 1.00 86.44 92 ASP A N 1
ATOM 694 C CA . ASP A 1 92 ? 10.559 -12.069 -5.333 1.00 86.44 92 ASP A CA 1
ATOM 695 C C . ASP A 1 92 ? 11.328 -12.265 -6.649 1.00 86.44 92 ASP A C 1
ATOM 697 O O . ASP A 1 92 ? 12.559 -12.239 -6.641 1.00 86.44 92 ASP A O 1
ATOM 701 N N . ASP A 1 93 ? 10.605 -12.467 -7.753 1.00 86.56 93 ASP A N 1
ATOM 702 C CA . ASP A 1 93 ? 11.160 -12.651 -9.091 1.00 86.56 93 ASP A CA 1
ATOM 703 C C . ASP A 1 93 ? 11.234 -11.335 -9.878 1.00 86.56 93 ASP A C 1
ATOM 705 O O . ASP A 1 93 ? 11.910 -11.316 -10.897 1.00 86.56 93 ASP A O 1
ATOM 709 N N . TYR A 1 94 ? 10.580 -10.267 -9.400 1.00 90.19 94 TYR A N 1
ATOM 710 C CA . TYR A 1 94 ? 10.540 -8.958 -10.063 1.00 90.19 94 TYR A CA 1
ATOM 711 C C . TYR A 1 94 ? 11.944 -8.377 -10.177 1.00 90.19 94 TYR A C 1
ATOM 713 O O . TYR A 1 94 ? 12.661 -8.275 -9.168 1.00 90.19 94 TYR A O 1
ATOM 721 N N . ASP A 1 95 ? 12.323 -7.959 -11.378 1.00 87.00 95 ASP A N 1
ATOM 722 C CA . ASP A 1 95 ? 13.654 -7.434 -11.652 1.00 87.00 95 ASP A CA 1
ATOM 723 C C . ASP A 1 95 ? 13.686 -5.918 -11.920 1.00 87.00 95 ASP A C 1
ATOM 725 O O . ASP A 1 95 ? 14.746 -5.283 -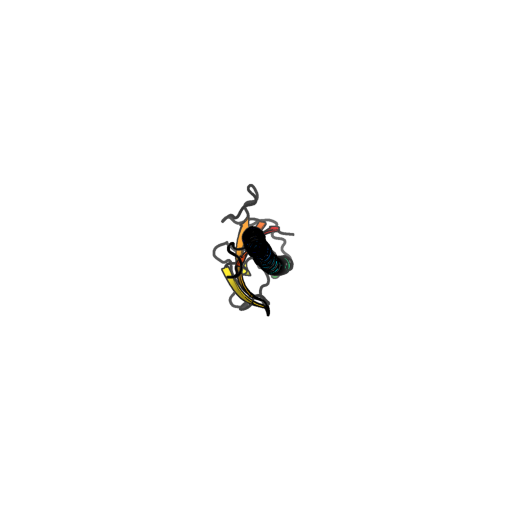11.747 1.00 87.00 95 ASP A O 1
ATOM 729 N N . ASP A 1 96 ? 12.523 -5.308 -12.177 1.00 87.69 96 ASP A N 1
ATOM 730 C CA . ASP A 1 96 ? 12.379 -3.876 -12.396 1.00 87.69 96 ASP A CA 1
ATOM 731 C C . ASP A 1 96 ? 11.193 -3.214 -11.651 1.00 87.69 96 ASP A C 1
ATOM 733 O O . ASP A 1 96 ? 10.513 -3.777 -10.789 1.00 87.69 96 ASP A O 1
ATOM 737 N N . VAL A 1 97 ? 11.031 -1.902 -11.849 1.00 88.81 97 VAL A N 1
ATOM 738 C CA . VAL A 1 97 ? 10.055 -1.088 -11.102 1.00 88.81 97 VAL A CA 1
ATOM 739 C C . VAL A 1 97 ? 8.637 -1.204 -11.673 1.00 88.81 97 VAL A C 1
ATOM 741 O O . VAL A 1 97 ? 7.672 -0.897 -10.965 1.00 88.81 97 VAL A O 1
ATOM 744 N N . ASP A 1 98 ? 8.477 -1.577 -12.936 1.00 87.81 98 ASP A N 1
ATOM 745 C CA . ASP A 1 98 ? 7.194 -1.676 -13.631 1.00 87.81 98 ASP A CA 1
ATOM 746 C C . ASP A 1 98 ? 6.468 -2.985 -13.368 1.00 87.81 98 ASP A C 1
ATOM 748 O O . ASP A 1 98 ? 5.235 -2.968 -13.405 1.00 87.81 98 ASP A O 1
ATOM 752 N N . ASP A 1 99 ? 7.164 -4.034 -12.939 1.00 89.88 99 ASP A N 1
ATOM 753 C CA . ASP A 1 99 ? 6.557 -5.293 -12.475 1.00 89.88 99 ASP A CA 1
ATOM 754 C C . ASP A 1 99 ? 5.578 -5.094 -11.310 1.00 89.88 99 ASP A C 1
ATOM 756 O O . ASP A 1 99 ? 4.594 -5.816 -11.113 1.00 89.88 99 ASP A O 1
ATOM 760 N N . PHE A 1 100 ? 5.792 -4.029 -10.536 1.00 90.19 100 PHE A N 1
ATOM 761 C CA . PHE A 1 100 ? 4.896 -3.610 -9.465 1.00 90.19 100 PHE A CA 1
ATOM 762 C C . PHE A 1 100 ? 3.551 -3.054 -9.955 1.00 90.19 100 PHE A C 1
ATOM 764 O O . PHE A 1 100 ? 2.668 -2.763 -9.137 1.00 90.19 100 PHE A O 1
ATOM 771 N N . HIS A 1 101 ? 3.368 -2.845 -11.259 1.00 91.94 101 HIS A N 1
ATOM 772 C CA . HIS A 1 101 ? 2.112 -2.374 -11.822 1.00 91.94 101 HIS A CA 1
ATOM 773 C C . HIS A 1 101 ? 0.988 -3.386 -11.597 1.00 91.94 101 HIS A C 1
ATOM 775 O O . HIS A 1 101 ? 1.090 -4.555 -11.946 1.00 91.94 101 HIS A O 1
ATOM 781 N N . ALA A 1 102 ? -0.124 -2.908 -11.032 1.00 89.88 102 ALA A N 1
ATOM 782 C CA . ALA A 1 102 ? -1.298 -3.718 -10.714 1.00 89.88 102 ALA A CA 1
ATOM 783 C C . ALA A 1 102 ? -1.042 -4.874 -9.723 1.00 89.88 102 ALA A C 1
ATOM 785 O O . ALA A 1 102 ? -1.890 -5.759 -9.588 1.00 89.88 102 ALA A O 1
ATOM 786 N N . TYR A 1 103 ? 0.064 -4.839 -8.970 1.00 92.75 103 TYR A N 1
ATOM 787 C CA . TYR A 1 103 ? 0.299 -5.782 -7.881 1.00 92.75 103 TYR A CA 1
ATOM 788 C C . TYR A 1 103 ? -0.738 -5.595 -6.770 1.00 92.75 103 TYR A C 1
ATOM 790 O O . TYR A 1 103 ? -1.022 -4.467 -6.353 1.00 92.75 103 TYR A O 1
ATOM 798 N N . ALA A 1 104 ? -1.276 -6.697 -6.249 1.00 93.69 104 ALA A N 1
ATOM 799 C CA . ALA A 1 104 ? -2.150 -6.678 -5.087 1.00 93.69 104 ALA A CA 1
ATOM 800 C C . ALA A 1 104 ? -1.995 -7.947 -4.245 1.00 93.69 104 ALA A C 1
ATOM 802 O O . ALA A 1 104 ? -1.983 -9.056 -4.775 1.00 93.69 104 ALA A O 1
ATOM 803 N N . GLU A 1 105 ? -1.935 -7.782 -2.927 1.00 93.88 105 GLU A N 1
ATOM 804 C CA . GLU A 1 105 ? -1.752 -8.882 -1.983 1.00 93.88 105 GLU A CA 1
ATOM 805 C C . GLU A 1 105 ? -2.458 -8.600 -0.651 1.00 93.88 105 GLU A C 1
ATOM 807 O O . GLU A 1 105 ? -2.504 -7.463 -0.170 1.00 93.88 105 GLU A O 1
ATOM 812 N N . ASP A 1 106 ? -2.978 -9.658 -0.025 1.00 93.88 106 ASP A N 1
ATOM 813 C CA . ASP A 1 106 ? -3.458 -9.621 1.352 1.00 93.88 106 ASP A CA 1
ATOM 814 C C . ASP A 1 106 ? -2.368 -10.092 2.327 1.00 93.88 106 ASP A C 1
ATOM 816 O O . ASP A 1 106 ? -2.052 -11.277 2.424 1.00 93.88 106 ASP A O 1
ATOM 820 N N . VAL A 1 107 ? -1.842 -9.161 3.120 1.00 93.00 107 VAL A N 1
ATOM 821 C CA . VAL A 1 107 ? -0.835 -9.429 4.149 1.00 93.00 107 VAL A CA 1
ATOM 822 C C . VAL A 1 107 ? -1.522 -9.685 5.488 1.00 93.00 107 VAL A C 1
ATOM 824 O O . VAL A 1 107 ? -2.116 -8.793 6.106 1.00 93.00 107 VAL A O 1
ATOM 827 N N . ILE A 1 108 ? -1.421 -10.924 5.968 1.00 91.69 108 ILE A N 1
ATOM 828 C CA . ILE A 1 108 ? -1.967 -11.343 7.261 1.00 91.69 108 ILE A CA 1
ATOM 829 C C . ILE A 1 108 ? -0.886 -11.197 8.328 1.00 91.69 108 ILE A C 1
ATOM 831 O O . ILE A 1 108 ? 0.115 -11.910 8.330 1.00 91.69 108 ILE A O 1
ATOM 835 N N . THR A 1 109 ? -1.111 -10.302 9.287 1.00 88.38 109 THR A N 1
ATOM 836 C CA . THR A 1 109 ? -0.268 -10.194 10.483 1.00 88.38 109 THR A CA 1
ATOM 837 C C . THR A 1 109 ? -0.989 -10.800 11.689 1.00 88.38 109 THR A C 1
ATOM 839 O O . THR A 1 109 ? -2.218 -10.893 11.691 1.00 88.38 109 THR A O 1
ATOM 842 N N . PRO A 1 110 ? -0.280 -11.136 12.783 1.00 86.19 110 PRO A N 1
ATOM 843 C CA . PRO A 1 110 ? -0.927 -11.616 14.006 1.00 86.19 110 PRO A CA 1
ATOM 844 C C . PRO A 1 110 ? -1.955 -10.645 14.612 1.00 86.19 110 PRO A C 1
ATOM 846 O O . PRO A 1 110 ? -2.742 -11.050 15.465 1.00 86.19 110 PRO A O 1
ATOM 849 N N . ARG A 1 111 ? -1.919 -9.358 14.233 1.00 83.94 111 ARG A N 1
ATOM 850 C CA . ARG A 1 111 ? -2.750 -8.298 14.828 1.00 83.94 111 ARG A CA 1
ATOM 851 C C . ARG A 1 111 ? -3.851 -7.790 13.899 1.00 83.94 111 ARG A C 1
ATOM 853 O O . ARG A 1 111 ? -4.884 -7.361 14.404 1.00 83.94 111 ARG A O 1
ATOM 860 N N . ALA A 1 112 ? -3.638 -7.818 12.585 1.00 89.38 112 ALA A N 1
ATOM 861 C CA . ALA A 1 112 ? -4.580 -7.324 11.584 1.00 89.38 112 ALA A CA 1
ATOM 862 C C . ALA A 1 112 ? -4.270 -7.865 10.180 1.00 89.38 112 ALA A C 1
ATOM 864 O O . ALA A 1 112 ? -3.132 -8.226 9.872 1.00 89.38 112 ALA A O 1
ATOM 865 N N . ASN A 1 113 ? -5.284 -7.839 9.318 1.00 93.56 113 ASN A N 1
ATOM 866 C CA . ASN A 1 113 ? -5.140 -8.116 7.894 1.00 93.56 113 ASN A CA 1
ATOM 867 C C . ASN A 1 113 ? -5.051 -6.789 7.137 1.00 93.56 113 ASN A C 1
ATOM 869 O O . ASN A 1 113 ? -5.798 -5.847 7.440 1.00 93.56 113 ASN A O 1
ATOM 873 N N . TYR A 1 114 ? -4.159 -6.737 6.159 1.00 95.12 114 TYR A N 1
ATOM 874 C CA . T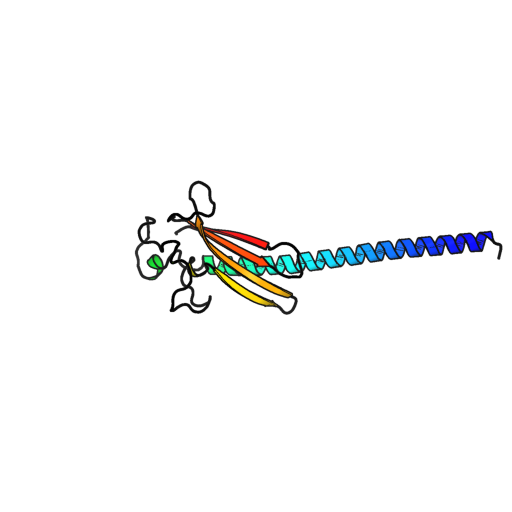YR A 1 114 ? -3.932 -5.582 5.304 1.00 95.12 114 TYR A CA 1
ATOM 875 C C . TYR A 1 114 ? -4.078 -5.997 3.851 1.00 95.12 114 TYR A C 1
ATOM 877 O O . TYR A 1 114 ? -3.607 -7.060 3.475 1.00 95.12 114 TYR A O 1
ATOM 885 N N . HIS A 1 115 ? -4.692 -5.142 3.048 1.00 95.88 115 HIS A N 1
ATOM 886 C CA . HIS A 1 115 ? -4.713 -5.273 1.602 1.00 95.88 115 HIS A CA 1
ATOM 887 C C . HIS A 1 115 ? -3.778 -4.221 1.017 1.00 95.88 115 HIS A C 1
ATOM 889 O O . HIS A 1 115 ? -4.002 -3.017 1.211 1.00 95.88 115 HIS A O 1
ATOM 895 N N . VAL A 1 116 ? -2.721 -4.681 0.358 1.00 95.38 116 VAL A N 1
ATOM 896 C CA . VAL A 1 116 ? -1.709 -3.859 -0.301 1.00 95.38 116 VAL A CA 1
ATOM 897 C C . VAL A 1 116 ? -1.988 -3.878 -1.795 1.00 95.38 116 VAL A C 1
ATOM 899 O O . VAL A 1 116 ? -2.185 -4.940 -2.368 1.00 95.38 116 VAL A O 1
ATOM 902 N N . SER A 1 117 ? -1.983 -2.711 -2.427 1.00 95.81 117 SER A N 1
ATOM 903 C CA . SER A 1 117 ? -2.042 -2.574 -3.880 1.00 95.81 117 SER A CA 1
ATOM 904 C C . SER A 1 117 ? -0.982 -1.587 -4.343 1.00 95.81 117 SER A C 1
ATOM 906 O O . SER A 1 117 ? -0.876 -0.496 -3.768 1.00 95.81 117 SER A O 1
ATOM 908 N N . ILE A 1 118 ? -0.231 -1.938 -5.379 1.00 94.56 118 ILE A N 1
ATOM 909 C CA . ILE A 1 118 ? 0.856 -1.124 -5.912 1.00 94.56 118 ILE A CA 1
ATOM 910 C C . ILE A 1 118 ? 0.562 -0.783 -7.368 1.00 94.56 118 ILE A C 1
ATOM 912 O O . ILE A 1 118 ? -0.006 -1.564 -8.127 1.00 94.56 118 ILE A O 1
ATOM 916 N N . GLN A 1 119 ? 0.897 0.449 -7.729 1.00 93.50 119 GLN A N 1
ATOM 917 C CA . GLN A 1 119 ? 0.713 0.976 -9.064 1.00 93.50 119 GLN A CA 1
ATOM 918 C C . GLN A 1 119 ? 1.978 1.717 -9.485 1.00 93.50 119 GLN A C 1
ATOM 920 O O . GLN A 1 119 ? 2.269 2.792 -8.953 1.00 93.50 119 GLN A O 1
ATOM 925 N N . ALA A 1 120 ? 2.699 1.159 -10.454 1.00 91.88 120 ALA A N 1
ATOM 926 C CA . ALA A 1 120 ? 3.768 1.843 -11.166 1.00 91.88 120 ALA A CA 1
ATOM 927 C C . ALA A 1 120 ? 3.196 2.574 -12.392 1.00 91.88 120 ALA A C 1
ATOM 929 O O . ALA A 1 120 ? 2.323 2.066 -13.096 1.00 91.88 120 ALA A O 1
ATOM 930 N N . THR A 1 121 ? 3.647 3.800 -12.625 1.00 91.88 121 THR A N 1
ATOM 931 C CA . THR A 1 121 ? 3.314 4.629 -13.798 1.00 91.88 121 THR A CA 1
ATOM 932 C C . THR A 1 121 ? 4.531 5.466 -14.158 1.00 91.88 121 THR A C 1
ATOM 934 O O . THR A 1 121 ? 5.426 5.612 -13.331 1.00 91.88 121 THR A O 1
ATOM 937 N N . TYR A 1 122 ? 4.591 6.057 -15.346 1.00 91.38 122 TYR A N 1
ATOM 938 C CA . TYR A 1 122 ? 5.583 7.102 -15.593 1.00 91.38 122 TYR A CA 1
ATOM 939 C C . TYR A 1 122 ? 5.230 8.375 -14.818 1.00 91.38 122 TYR A C 1
ATOM 941 O O . TYR A 1 122 ? 4.079 8.590 -14.443 1.00 91.38 122 TYR A O 1
ATOM 949 N N . ALA A 1 123 ? 6.220 9.225 -14.557 1.00 90.44 123 ALA A N 1
ATOM 950 C CA . ALA A 1 123 ? 6.008 10.545 -13.978 1.00 90.44 123 ALA A CA 1
ATOM 951 C C . ALA A 1 123 ? 6.325 11.634 -15.003 1.00 90.44 123 ALA A C 1
ATOM 953 O O . ALA A 1 123 ? 7.357 11.604 -15.680 1.00 90.44 123 ALA A O 1
ATOM 954 N N . ASP A 1 124 ? 5.464 12.641 -15.078 1.00 87.44 124 ASP A N 1
ATOM 955 C CA . ASP A 1 124 ? 5.730 13.834 -15.869 1.00 87.44 124 ASP A CA 1
ATOM 956 C C . ASP A 1 124 ? 6.825 14.671 -15.188 1.00 87.44 124 ASP A C 1
ATOM 958 O O . ASP A 1 124 ? 6.684 15.128 -14.052 1.00 87.44 124 ASP A O 1
ATOM 962 N N . SER A 1 125 ? 7.929 14.886 -15.905 1.00 81.19 125 SER A N 1
ATOM 963 C CA . SER A 1 125 ? 9.085 15.656 -15.427 1.00 81.19 125 SER A CA 1
ATOM 964 C C . SER A 1 125 ? 8.784 17.123 -15.090 1.00 81.19 125 SER A C 1
ATOM 966 O O . SER A 1 125 ? 9.542 17.741 -14.344 1.00 81.19 125 SER A O 1
ATOM 968 N N . SER A 1 126 ? 7.692 17.687 -15.613 1.00 83.56 126 SER A N 1
ATOM 969 C CA . SER A 1 126 ? 7.302 19.081 -15.390 1.00 83.56 126 SER A CA 1
ATOM 970 C C . SER A 1 126 ? 6.375 19.265 -14.188 1.00 83.56 126 SER A C 1
ATOM 972 O O . SER A 1 126 ? 6.485 20.261 -13.472 1.00 83.56 126 SER A O 1
ATOM 974 N N . THR A 1 127 ? 5.483 18.302 -13.947 1.00 83.62 127 THR A N 1
ATOM 975 C CA . THR A 1 127 ? 4.462 18.372 -12.892 1.00 83.62 127 THR A CA 1
ATOM 976 C C . THR A 1 127 ? 4.773 17.486 -11.687 1.00 83.62 127 THR A C 1
ATOM 978 O O . THR A 1 127 ? 4.147 17.665 -10.644 1.00 83.62 127 THR A O 1
ATOM 981 N N . LEU A 1 128 ? 5.753 16.575 -11.802 1.00 84.44 128 LEU A N 1
ATOM 982 C CA . LEU A 1 128 ? 6.085 15.551 -10.802 1.00 84.44 128 LEU A CA 1
ATOM 983 C C . LEU A 1 128 ? 4.830 14.804 -10.336 1.00 84.44 128 LEU A C 1
ATOM 985 O O . LEU A 1 128 ? 4.586 14.640 -9.143 1.00 84.44 128 LEU A O 1
ATOM 989 N N . ALA A 1 129 ? 4.017 14.397 -11.305 1.00 87.44 129 ALA A N 1
ATOM 990 C CA . ALA A 1 129 ? 2.753 13.704 -11.112 1.00 87.44 129 ALA A CA 1
ATOM 991 C C . ALA A 1 129 ? 2.687 12.467 -12.026 1.00 87.44 129 ALA A C 1
ATOM 993 O O . ALA A 1 129 ? 3.467 12.386 -12.982 1.00 87.44 129 ALA A O 1
ATOM 994 N N . PRO A 1 130 ? 1.771 11.515 -11.764 1.00 86.88 130 PRO A N 1
ATOM 995 C CA . PRO A 1 130 ? 1.557 10.372 -12.645 1.00 86.88 130 PRO A CA 1
ATOM 996 C C . PRO A 1 130 ? 1.253 10.830 -14.073 1.00 86.88 130 PRO A C 1
ATOM 998 O O . PRO A 1 130 ? 0.391 11.683 -14.293 1.00 86.88 130 PRO A O 1
ATOM 1001 N N . GLY A 1 131 ? 1.956 10.248 -15.033 1.00 86.38 131 GLY A N 1
ATOM 1002 C CA . GLY A 1 131 ? 1.827 10.503 -16.456 1.00 86.38 131 GLY A CA 1
ATOM 1003 C C . GLY A 1 131 ? 1.724 9.200 -17.243 1.00 86.38 131 GLY A C 1
ATOM 1004 O O . GLY A 1 131 ? 2.008 8.112 -16.743 1.00 86.38 131 GLY A O 1
ATOM 1005 N N . THR A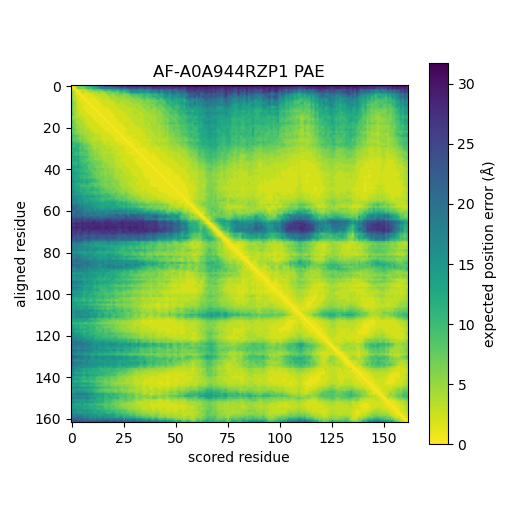 1 132 ? 1.296 9.324 -18.495 1.00 81.75 132 THR A N 1
ATOM 1006 C CA . THR A 1 132 ? 1.119 8.199 -19.428 1.00 81.75 132 THR A CA 1
ATOM 1007 C C . THR A 1 132 ? 2.185 8.155 -20.517 1.00 81.75 132 THR A C 1
ATOM 1009 O O . THR A 1 132 ? 2.195 7.235 -21.324 1.00 81.75 132 THR A O 1
ATOM 1012 N N . GLU A 1 133 ? 3.062 9.155 -20.560 1.00 84.25 133 GLU A N 1
ATOM 1013 C CA . GLU A 1 133 ? 4.125 9.274 -21.553 1.00 84.25 133 GLU A CA 1
ATOM 1014 C C . GLU A 1 133 ? 5.437 8.701 -21.016 1.00 84.25 133 GLU A C 1
ATOM 1016 O O . GLU A 1 133 ? 5.730 8.817 -19.824 1.00 84.25 133 GLU A O 1
ATOM 1021 N N . LEU A 1 134 ? 6.247 8.141 -21.916 1.00 84.44 134 LEU A N 1
ATOM 1022 C CA . LEU A 1 134 ? 7.589 7.645 -21.608 1.00 84.44 134 LEU A CA 1
ATOM 1023 C C . LEU A 1 134 ? 8.437 8.747 -20.963 1.00 84.44 134 LEU A C 1
ATOM 1025 O O . LEU A 1 134 ? 8.601 9.842 -21.509 1.00 84.44 134 LEU A O 1
ATOM 1029 N N . SER A 1 135 ? 9.011 8.439 -19.805 1.00 85.31 135 SER A N 1
ATOM 1030 C CA . SER A 1 135 ? 9.778 9.384 -19.000 1.00 85.31 135 SER A CA 1
ATOM 1031 C C . SER A 1 135 ? 10.925 8.674 -18.292 1.00 85.31 135 SER A C 1
ATOM 1033 O O . SER A 1 135 ? 10.876 7.476 -18.046 1.00 85.31 135 SER A O 1
ATOM 1035 N N . LEU A 1 136 ? 11.957 9.426 -17.913 1.00 86.38 136 LEU A N 1
ATOM 1036 C CA . LEU A 1 136 ? 13.071 8.910 -17.100 1.00 86.38 136 LEU A CA 1
ATOM 1037 C C . LEU A 1 136 ? 12.726 8.842 -15.602 1.00 86.38 136 LEU A C 1
ATOM 1039 O O . LEU A 1 136 ? 13.602 8.636 -14.761 1.00 86.38 136 LEU A O 1
ATOM 1043 N N . LEU A 1 137 ? 11.457 9.088 -15.274 1.00 89.12 137 LEU A N 1
ATOM 1044 C CA . LEU A 1 137 ? 10.908 9.071 -13.932 1.00 89.12 137 LEU A CA 1
ATOM 1045 C C . LEU A 1 137 ? 9.719 8.110 -13.904 1.00 89.12 137 LEU A C 1
ATOM 1047 O O . LEU A 1 137 ? 8.827 8.218 -14.747 1.00 89.12 137 LEU A O 1
ATOM 1051 N N . LYS A 1 138 ? 9.681 7.226 -12.909 1.00 89.75 138 LYS A N 1
ATOM 1052 C CA . LYS A 1 138 ? 8.549 6.344 -12.611 1.00 89.75 138 LYS A CA 1
ATOM 1053 C C . LYS A 1 138 ? 7.919 6.781 -11.283 1.00 89.75 138 LYS A C 1
ATOM 1055 O O . LYS A 1 138 ? 8.607 7.087 -10.311 1.00 89.75 138 LYS A O 1
ATOM 1060 N N . TRP A 1 139 ? 6.598 6.873 -11.261 1.00 92.00 139 TRP A N 1
ATOM 1061 C CA . TRP A 1 139 ? 5.772 7.170 -10.103 1.00 92.00 139 TRP A CA 1
ATOM 1062 C C . TRP A 1 139 ? 5.180 5.878 -9.547 1.00 92.00 139 TRP A C 1
ATOM 1064 O O . TRP A 1 139 ? 4.337 5.243 -10.185 1.00 92.00 139 TRP A O 1
ATOM 1074 N N . LEU A 1 140 ? 5.588 5.529 -8.331 1.00 93.31 140 LEU A N 1
ATOM 1075 C CA . LEU A 1 140 ? 5.107 4.372 -7.595 1.00 93.31 140 LEU A CA 1
ATOM 1076 C C . LEU A 1 140 ? 4.082 4.820 -6.552 1.00 93.31 140 LEU A C 1
ATOM 1078 O O . LEU A 1 140 ? 4.357 5.677 -5.710 1.00 93.31 140 LEU A O 1
ATOM 1082 N N . THR A 1 141 ? 2.887 4.240 -6.596 1.00 95.25 141 THR A N 1
ATOM 1083 C CA . THR A 1 141 ? 1.852 4.438 -5.578 1.00 95.25 141 THR A CA 1
ATOM 1084 C C . THR A 1 141 ? 1.609 3.135 -4.845 1.00 95.25 141 THR A C 1
ATOM 1086 O O . THR A 1 141 ? 1.044 2.209 -5.414 1.00 95.25 141 THR A O 1
ATOM 1089 N N . VAL A 1 142 ? 1.988 3.094 -3.570 1.00 95.62 142 VAL A N 1
ATOM 1090 C CA . VAL A 1 142 ? 1.714 1.971 -2.672 1.00 95.62 142 VAL A CA 1
ATOM 1091 C C . VAL A 1 142 ? 0.533 2.345 -1.791 1.00 95.62 142 VAL A C 1
ATOM 1093 O O . VAL A 1 142 ? 0.594 3.310 -1.026 1.00 95.62 142 VAL A O 1
ATOM 1096 N N . ALA A 1 143 ? -0.563 1.608 -1.911 1.00 96.12 143 ALA A N 1
ATOM 1097 C CA . ALA A 1 143 ? -1.776 1.826 -1.144 1.00 96.12 143 ALA A CA 1
ATOM 1098 C C . ALA A 1 143 ? -2.033 0.638 -0.211 1.00 96.12 143 ALA A C 1
ATOM 1100 O O . ALA 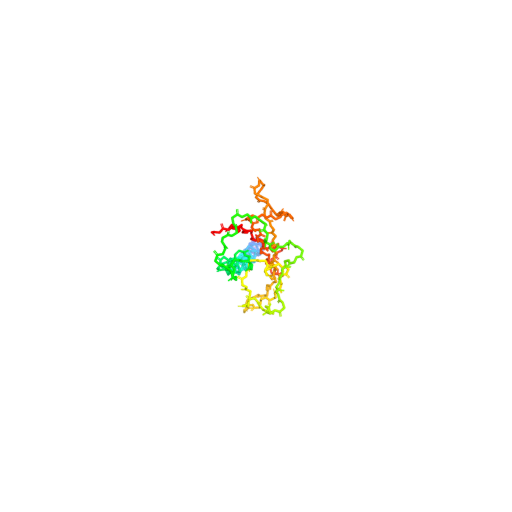A 1 143 ? -2.072 -0.503 -0.651 1.00 96.12 143 ALA A O 1
ATOM 1101 N N . VAL A 1 144 ? -2.222 0.915 1.080 1.00 96.00 144 VAL A N 1
ATOM 1102 C CA . VAL A 1 144 ? -2.446 -0.094 2.122 1.00 96.00 144 VAL A CA 1
ATOM 1103 C C . VAL A 1 144 ? -3.756 0.197 2.844 1.00 96.00 144 VAL A C 1
ATOM 1105 O O . VAL A 1 144 ? -3.950 1.264 3.440 1.00 96.00 144 VAL A O 1
ATOM 1108 N N . SER A 1 145 ? -4.677 -0.759 2.817 1.00 94.50 145 SER A N 1
ATOM 1109 C CA . SER A 1 145 ? -5.992 -0.657 3.454 1.00 94.50 145 SER A CA 1
ATOM 1110 C C . SER A 1 145 ? -6.221 -1.774 4.467 1.00 94.50 145 SER A C 1
ATOM 1112 O O . SER A 1 145 ? -5.625 -2.842 4.382 1.00 94.50 145 SER A O 1
ATOM 1114 N N . SER A 1 146 ? -7.065 -1.516 5.462 1.00 93.00 146 SER A N 1
ATOM 1115 C CA . SER A 1 146 ? -7.425 -2.490 6.491 1.00 93.00 146 SER A CA 1
ATOM 1116 C C . SER A 1 146 ? -8.808 -2.147 7.045 1.00 93.00 146 SER A C 1
ATOM 1118 O O . SER A 1 146 ? -9.128 -0.963 7.145 1.00 93.00 146 SER A O 1
ATOM 1120 N N . PRO A 1 147 ? -9.629 -3.124 7.472 1.00 89.25 147 PRO A N 1
ATOM 1121 C CA . PRO A 1 147 ? -10.932 -2.842 8.083 1.00 89.25 147 PRO A CA 1
ATOM 1122 C C . PRO A 1 147 ? -10.841 -2.096 9.427 1.00 89.25 147 PRO A C 1
ATOM 1124 O O . PRO A 1 147 ? -11.857 -1.624 9.936 1.00 89.25 147 PRO A O 1
ATOM 1127 N N . PHE A 1 148 ? -9.648 -1.996 10.022 1.00 87.12 148 PHE A N 1
ATOM 1128 C CA . PHE A 1 148 ? -9.436 -1.386 11.338 1.00 87.12 148 PHE A CA 1
ATOM 1129 C C . PHE A 1 148 ? -9.203 0.134 11.310 1.00 87.12 148 PHE A C 1
ATOM 1131 O O . PHE A 1 148 ? -9.146 0.758 12.369 1.00 87.12 148 PHE A O 1
ATOM 1138 N N . TYR A 1 149 ? -9.104 0.745 10.127 1.00 85.69 149 TYR A N 1
ATOM 1139 C CA . TYR A 1 149 ? -9.064 2.198 9.944 1.00 85.69 149 TYR A CA 1
ATOM 1140 C C . TYR A 1 149 ? -9.840 2.592 8.679 1.00 85.69 149 TYR A C 1
ATOM 1142 O O . TYR A 1 149 ? -10.002 1.794 7.765 1.00 85.69 149 TYR A O 1
ATOM 1150 N N . ARG A 1 150 ? -10.384 3.814 8.630 1.00 82.06 150 ARG A N 1
ATOM 1151 C CA . ARG A 1 150 ? -11.337 4.201 7.567 1.00 82.06 150 ARG A CA 1
ATOM 1152 C C . ARG A 1 150 ? -10.690 4.549 6.227 1.00 82.06 150 ARG A C 1
ATOM 1154 O O . ARG A 1 150 ? -11.309 4.316 5.195 1.00 82.06 150 ARG A O 1
ATOM 1161 N N . ASP A 1 151 ? -9.483 5.106 6.247 1.00 86.81 151 ASP A N 1
ATOM 1162 C CA . ASP A 1 151 ? -8.841 5.662 5.052 1.00 86.81 151 ASP A CA 1
ATOM 1163 C C . ASP A 1 151 ? -7.686 4.789 4.578 1.00 86.81 151 ASP A C 1
ATOM 1165 O O . ASP A 1 151 ? -6.804 4.456 5.364 1.00 86.81 151 ASP A O 1
ATOM 1169 N N . THR A 1 152 ? -7.625 4.491 3.283 1.00 90.94 152 THR A N 1
ATOM 1170 C CA . THR A 1 152 ? -6.458 3.836 2.684 1.00 90.94 152 THR A CA 1
ATOM 1171 C C . THR A 1 152 ? -5.225 4.725 2.820 1.00 90.94 152 THR A C 1
ATOM 1173 O O . THR A 1 152 ? -5.208 5.860 2.338 1.00 90.94 152 THR A O 1
ATOM 1176 N N . LEU A 1 153 ? -4.173 4.196 3.441 1.00 93.31 153 LEU A N 1
ATOM 1177 C CA . LEU A 1 153 ? -2.881 4.864 3.512 1.00 93.31 153 LEU A CA 1
ATOM 1178 C C . LEU A 1 153 ? -2.213 4.763 2.141 1.00 93.31 153 LEU A C 1
ATOM 1180 O O . LEU A 1 153 ? -2.101 3.669 1.600 1.00 93.31 153 LEU A O 1
ATOM 1184 N N . ARG A 1 154 ? -1.792 5.894 1.570 1.00 94.56 154 ARG A N 1
ATOM 1185 C CA . ARG A 1 154 ? -1.105 5.945 0.274 1.00 94.56 154 ARG A CA 1
ATOM 1186 C C . ARG A 1 154 ? 0.264 6.575 0.448 1.00 94.56 154 ARG A C 1
ATOM 1188 O O . ARG A 1 154 ? 0.370 7.683 0.970 1.00 94.56 154 ARG A O 1
ATOM 1195 N N . VAL A 1 155 ? 1.289 5.867 -0.000 1.00 94.50 155 VAL A N 1
ATOM 1196 C CA . VAL A 1 155 ? 2.657 6.365 -0.101 1.00 94.50 155 VAL A CA 1
ATOM 1197 C C . VAL A 1 155 ? 2.976 6.526 -1.576 1.00 94.50 155 VAL A C 1
ATOM 1199 O O . VAL A 1 155 ? 2.732 5.625 -2.378 1.00 94.50 155 VAL A O 1
ATOM 1202 N N . HIS A 1 156 ? 3.502 7.693 -1.923 1.00 92.88 156 HIS A N 1
ATOM 1203 C CA . HIS A 1 156 ? 3.960 7.996 -3.268 1.00 92.88 156 HIS A CA 1
ATOM 1204 C C . HIS A 1 156 ? 5.476 8.095 -3.261 1.00 92.88 156 HIS A C 1
ATOM 1206 O O . HIS A 1 156 ? 6.050 8.771 -2.403 1.00 92.88 156 HIS A O 1
ATOM 1212 N N . TYR A 1 157 ? 6.110 7.431 -4.217 1.00 91.69 157 TYR A N 1
ATOM 1213 C CA . TYR A 1 157 ? 7.547 7.481 -4.408 1.00 91.69 157 TYR A CA 1
ATOM 1214 C C . TYR A 1 157 ? 7.869 7.752 -5.872 1.00 91.69 157 TYR A C 1
ATOM 1216 O O . TYR A 1 157 ? 7.212 7.234 -6.772 1.00 91.69 157 TYR A O 1
ATOM 1224 N N . LEU A 1 158 ? 8.881 8.583 -6.099 1.00 90.62 158 LEU A N 1
ATOM 1225 C CA . LEU A 1 158 ? 9.351 8.928 -7.431 1.00 90.62 158 LEU A CA 1
ATOM 1226 C C . LEU A 1 158 ? 10.712 8.269 -7.632 1.00 90.62 158 LEU A C 1
ATOM 1228 O O . LEU A 1 158 ? 11.694 8.645 -6.992 1.00 90.62 158 LEU A O 1
ATOM 1232 N N . CYS A 1 159 ? 10.742 7.267 -8.502 1.00 85.50 159 CYS A N 1
ATOM 1233 C CA . CYS A 1 159 ? 11.958 6.605 -8.932 1.00 85.50 159 CYS A CA 1
ATOM 1234 C C . CYS A 1 159 ? 12.529 7.357 -10.135 1.00 85.50 159 CYS A C 1
ATOM 1236 O O . CYS A 1 159 ? 11.801 7.703 -11.065 1.00 85.50 159 CYS A O 1
ATOM 1238 N N . ALA A 1 160 ? 13.828 7.630 -10.108 1.00 85.00 160 ALA A N 1
ATOM 1239 C CA . ALA A 1 160 ? 14.540 8.284 -11.194 1.00 85.00 160 ALA A CA 1
ATOM 1240 C C . ALA A 1 160 ? 15.631 7.352 -11.712 1.00 85.00 160 ALA A C 1
ATOM 1242 O O . ALA A 1 160 ? 16.316 6.705 -10.916 1.00 85.00 160 ALA A O 1
ATOM 1243 N N . LEU A 1 161 ? 15.817 7.338 -13.030 1.00 79.06 161 LEU A N 1
ATOM 1244 C CA . LEU A 1 161 ? 16.917 6.622 -13.663 1.00 79.06 161 LEU A CA 1
ATOM 1245 C C . LEU A 1 161 ? 18.279 7.097 -13.107 1.00 79.06 161 LEU A C 1
ATOM 1247 O O . LEU A 1 161 ? 18.525 8.306 -13.033 1.00 79.06 161 LEU A O 1
ATOM 1251 N N . ARG A 1 162 ? 19.154 6.156 -12.723 1.00 63.97 162 ARG A N 1
ATOM 1252 C CA . ARG A 1 162 ? 20.494 6.413 -12.154 1.00 63.97 162 ARG A CA 1
ATOM 1253 C C . ARG A 1 162 ? 21.634 6.179 -13.146 1.00 63.97 162 ARG A C 1
ATOM 1255 O O . ARG A 1 162 ? 21.523 5.275 -13.998 1.00 63.97 162 ARG A O 1
#

Secondary structure (DSSP, 8-state):
--HHHHHHHHHHHHHHHHHHHHHHHHHHHHHHHHHHHHHHHHHHHHHHHHHHHHHHSBSSHHHHH-S----SSTTSPPTTS-S--TT--STTT--BSSTTTTEEEEEE-SS-EEEEEEEEEEEETTTTEEESS--SEEEEEEEEE-TTSSS-EEEEEEEE--

Solvent-accessible surface area (backbone atoms only — not comparable to full-atom values): 9230 Å² total; per-residue (Å²): 136,59,74,66,61,56,52,51,52,52,52,50,53,51,52,51,49,54,52,51,52,52,54,51,50,55,51,50,54,50,50,54,52,50,51,37,53,51,55,50,50,52,42,48,53,52,45,48,52,54,52,54,54,45,68,73,36,37,78,36,66,67,52,71,81,38,96,55,75,76,91,49,56,78,80,58,81,53,80,87,69,53,28,57,52,99,88,25,90,45,85,88,55,51,62,29,37,38,35,41,24,77,38,70,50,77,49,79,51,101,87,51,58,34,42,39,38,30,38,41,39,26,20,35,90,88,75,76,38,82,34,87,55,83,43,67,27,36,28,36,39,34,35,35,35,39,94,77,50,93,69,68,46,72,49,78,46,79,48,65,71,130

Foldseek 3Di:
DDPVVVVVVVVVVVVVVVVVVVVVVVVVVVVLVVLQVVVVVVLVVVLVVVVVLQQVAAAAVVVVPDPDQCPDLPPGDQLVRFADDPQDPDPVSDRHNRNLAQDWDWDDDPSFIKIKHKHKAAADPVPRHGDRDRDQKIKMWIWIDTPSDDDIDIDIDIDGRD

pLDDT: mean 87.07, std 9.85, range [51.69, 96.62]

Radius of gyration: 26.42 Å; Cα contacts (8 Å, |Δi|>4): 243; chains: 1; bounding box: 60×35×85 Å

Mean predicted aligned error: 7.67 Å

=== Feature glossary ===
The features interleaved in this record are:

— What the protein is —

Sequence gives the chain of amino acids in standard one-letter code (A=alanine, C=cysteine, …, Y=tyrosine), read N→C. It is the only feature that is directly encoded by the gene; all structural features are derived from the folded form of this sequence.

Database cross-references. InterPro integrates a dozen domain/family signature databases into unified entries with residue-range hits. GO terms attach function/process/location labels with evidence codes. CATH codes position the fold in a four-level structural taxonomy. Organism is the NCBI-taxonomy species name.

— Where its atoms are —

Atomic coordinates in PDBx/mmCIF format — the same representation the Protein Data Bank distributes. Each line of the _atom_site loop places one backbone atom in Cartesian space (units: ångströms, origin: arbitrary).

The six renders are orthographic views along the three Cartesian axes in both directions. Representation (cartoon, sticks, or surface) and color scheme (sequence-rainbow or by-chain) vary 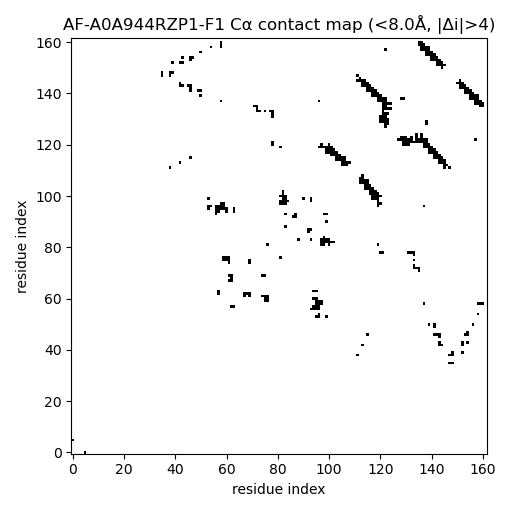across proteins so the training set covers all the com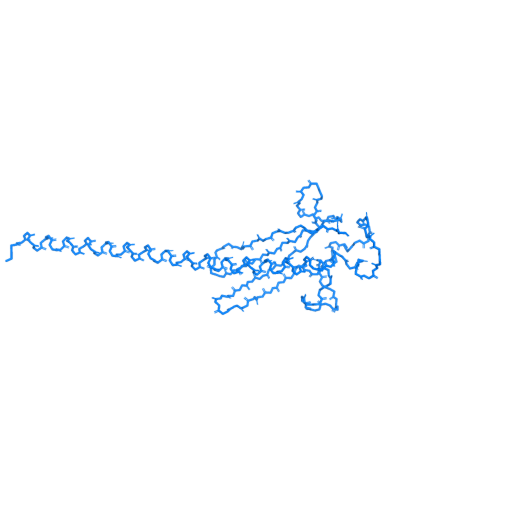mon visualization conventions.

— Local backbone conformation —

Eight-state secondary structure (DSSP): H is the canonical α-helix, G the tighter 3₁₀-helix, I the wider π-helix; E/B are β-structure, T and S are turns and bends, and '-' is everything else. DSSP derives these from the pattern of main-chain N–H···O=C hydrogen bonds, not from the sequence.

P-SEA three-state annotation labels each residue as helix, strand, or coil based purely on the geometry of the Cα trace. It serves as a fallback when the full backbone (and thus DSSP) is unavailable.

The φ/ψ torsion pair specifies the backbone conformation at each residue. φ rotates about the N–Cα bond, ψ about the Cα–C bond. Steric clashes forbid most of the (φ, ψ) plane — the allowed regions (α-helix basin, β-sheet basin, left-handed helix) are the Ramachandran-allowed regions.

— Global shape and packing —

The geometric summary reports three shape descriptors. Rg (radius of gyration) measures how spread out the Cα atoms are about their centre of mass; compact globular proteins have small Rg, elongated or unfolded ones large. Cα contacts (<8 Å, |i−j|>4) count long-range residue pairs in spatial proximity — high for tightly packed folds, near zero for rods or random coil. The bounding-box extents give the protein's footprint along x, y, z in Å.

Solvent-accessible surface area (SASA) is the area in Å² traced out by the centre of a 1.4 Å probe sphere (a water molecule) rolled over the protein's van der Waals surface (Shrake–Rupley / Lee–Richards construction). Buried residues have near-zero SASA; fully exposed residues can exceed 200 Å². The total SASA scales roughly with the number of surface residues.

The contact map is a binary N×N matrix image: pixel (i, j) is dark where Cα_i and Cα_j are within 8 Å and |i−j|>4. Because the |i−j|>4 filter removes local helical contacts, off-diagonal stripes parallel to the main diagonal indicate parallel β-sheets; stripes perpendicular to it indicate antiparallel β-sheets. The Ramachandran plot scatters every residue's (φ, ψ) pair against the sterically allowed regions. The PAE heatmap renders the predicted-aligned-error matrix.

— Structural neighborhood —

3Di is Foldseek's structural alphabet. Each residue is assigned one of twenty discrete states based on how its Cα sits relative to its spatial (not sequential) neighbors. Aligning 3Di strings finds structural homologs roughly as well as full 3D superposition, but orders of magnitude faster.

Nearest PDB neighbors are the top structural matches found by Foldseek when searching this structure against the entire Protein Data Bank. Each hit reports a TM-score (0 to 1; >0.5 almost always implies the same fold) and an E-value. These are *structural* homologs — they may share no detectable sequence similarity.

— Confidence and disorder —

For AlphaFold models, the B-factor field carries pLDDT — the model's own estimate of local accuracy on a 0–100 scale. Regions with pLDDT<50 should be treated as essentially unmodeled; they often correspond to intrinsically disordered segments.

Crystallographic B-factors measure how much each atom's electron density is smeared out, in Å². They rise in mobile loops and surface residues and fall in the buried interior. In AlphaFold models this column is repurposed to hold pLDDT instead.

Predicted aligned error is AlphaFold's pairwise confidence. Unlike pLDDT (per-residue), PAE is per-residue-pair and captures whether two parts of the structure are correctly placed relative to each other. Units are ångströms of expected positional error.